Protein AF-A0A6L5FIA9-F1 (afdb_monomer_lite)

Structure (mmCIF, N/CA/C/O backbone):
data_AF-A0A6L5FIA9-F1
#
_entry.id   AF-A0A6L5FIA9-F1
#
loop_
_atom_site.group_PDB
_atom_site.id
_atom_site.type_symbol
_atom_site.label_atom_id
_atom_site.label_alt_id
_atom_site.label_comp_id
_atom_site.label_asym_id
_atom_site.label_entity_id
_atom_site.label_seq_id
_atom_site.pdbx_PDB_ins_code
_atom_site.Cartn_x
_atom_site.Cartn_y
_atom_site.Cartn_z
_atom_site.occupancy
_atom_site.B_iso_or_equiv
_atom_site.auth_seq_id
_atom_site.auth_comp_id
_atom_site.auth_asym_id
_atom_site.auth_atom_id
_atom_site.pdbx_PDB_model_num
ATOM 1 N N . MET A 1 1 ? 21.594 -3.790 -38.558 1.00 33.09 1 MET A N 1
ATOM 2 C CA . MET A 1 1 ? 22.477 -3.721 -37.375 1.00 33.09 1 MET A CA 1
ATOM 3 C C . MET A 1 1 ? 21.584 -3.641 -36.150 1.00 33.09 1 MET A C 1
ATOM 5 O O . MET A 1 1 ? 20.969 -2.608 -35.935 1.00 33.09 1 MET A O 1
ATOM 9 N N . SER A 1 2 ? 21.408 -4.756 -35.439 1.00 38.03 2 SER A N 1
ATOM 10 C CA . SER A 1 2 ? 20.497 -4.836 -34.294 1.00 38.03 2 SER A CA 1
ATOM 11 C C . SER A 1 2 ? 21.042 -4.017 -33.133 1.00 38.03 2 SER A C 1
ATOM 13 O O . SER A 1 2 ? 22.173 -4.237 -32.692 1.00 38.03 2 SER A O 1
ATOM 15 N N . ALA A 1 3 ? 20.237 -3.062 -32.670 1.00 48.25 3 ALA A N 1
ATOM 16 C CA . ALA A 1 3 ? 20.506 -2.280 -31.480 1.00 48.25 3 ALA A CA 1
ATOM 17 C C . ALA A 1 3 ? 20.793 -3.241 -30.322 1.00 48.25 3 ALA A C 1
ATOM 19 O O . ALA A 1 3 ? 19.957 -4.069 -29.959 1.00 48.25 3 ALA A O 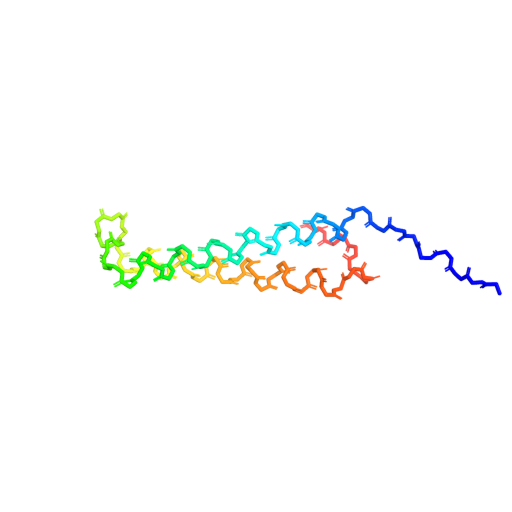1
ATOM 20 N N . ARG A 1 4 ? 22.004 -3.157 -29.766 1.00 50.53 4 ARG A N 1
ATOM 21 C CA . ARG A 1 4 ? 22.301 -3.762 -28.472 1.00 50.53 4 ARG A CA 1
ATOM 22 C C . ARG A 1 4 ? 21.383 -3.067 -27.475 1.00 50.53 4 ARG A C 1
ATOM 24 O O . ARG A 1 4 ? 21.684 -1.953 -27.055 1.00 50.53 4 ARG A O 1
ATOM 31 N N . VA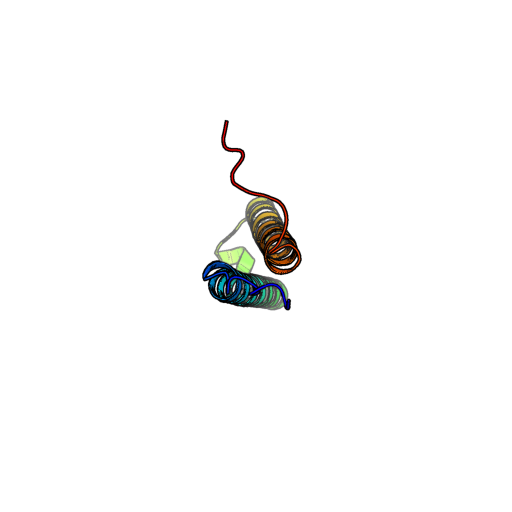L A 1 5 ? 20.259 -3.706 -27.148 1.00 55.09 5 VAL A N 1
ATOM 32 C CA . VAL A 1 5 ? 19.500 -3.431 -25.928 1.00 55.09 5 VAL A CA 1
ATOM 33 C C . VAL A 1 5 ? 20.535 -3.459 -24.815 1.00 55.09 5 VAL A C 1
ATOM 35 O O . VAL A 1 5 ? 21.093 -4.507 -24.487 1.00 55.09 5 VAL A O 1
ATOM 38 N N . LYS A 1 6 ? 20.908 -2.270 -24.343 1.00 50.94 6 LYS A N 1
ATOM 39 C CA . LYS A 1 6 ? 21.769 -2.114 -23.183 1.00 50.94 6 LYS A CA 1
ATOM 40 C C . LYS A 1 6 ? 20.972 -2.742 -22.053 1.00 50.94 6 LYS A C 1
ATOM 42 O O . LYS A 1 6 ? 19.965 -2.174 -21.653 1.00 50.94 6 LYS A O 1
ATOM 47 N N . SER A 1 7 ? 21.364 -3.936 -21.616 1.00 52.12 7 SER A N 1
ATOM 48 C CA . SER A 1 7 ? 20.785 -4.592 -20.448 1.00 52.12 7 SER A CA 1
ATOM 49 C C . SER A 1 7 ? 20.873 -3.618 -19.280 1.00 52.12 7 SER A C 1
ATOM 51 O O . SER A 1 7 ? 21.937 -3.475 -18.680 1.00 52.12 7 SER A O 1
ATOM 53 N N . GLN A 1 8 ? 19.797 -2.880 -19.011 1.00 57.28 8 GLN A N 1
ATOM 54 C CA . GLN A 1 8 ? 19.780 -1.937 -17.908 1.00 57.28 8 GLN A CA 1
ATOM 55 C C . GLN A 1 8 ? 19.810 -2.755 -16.618 1.00 57.28 8 GLN A C 1
ATOM 57 O O . GLN A 1 8 ? 18.854 -3.488 -16.343 1.00 57.28 8 GLN A O 1
ATOM 62 N N . PRO A 1 9 ? 20.857 -2.615 -15.787 1.00 57.94 9 PRO A N 1
ATOM 63 C CA . PRO A 1 9 ? 20.920 -3.281 -14.485 1.00 57.94 9 PRO A CA 1
ATOM 64 C C . PRO A 1 9 ? 19.766 -2.848 -13.559 1.00 57.94 9 PRO A C 1
ATOM 66 O O . PRO A 1 9 ? 19.471 -3.510 -12.568 1.00 57.94 9 PRO A O 1
ATOM 69 N N . TYR A 1 10 ? 19.072 -1.764 -13.912 1.00 63.75 10 TYR A N 1
ATOM 70 C CA . TYR A 1 10 ? 17.946 -1.194 -13.183 1.00 63.75 10 TYR A CA 1
ATOM 71 C C . TYR A 1 10 ? 16.625 -1.943 -13.387 1.00 63.75 10 TYR A C 1
ATOM 73 O O . TYR A 1 10 ? 15.767 -1.871 -12.514 1.00 63.75 10 TYR A O 1
ATOM 81 N N . GLY A 1 11 ? 16.454 -2.709 -14.472 1.00 69.75 11 GLY A N 1
ATOM 82 C CA . GLY A 1 11 ? 15.209 -3.451 -14.714 1.00 69.75 11 GLY A CA 1
ATOM 83 C C . GLY A 1 11 ? 14.985 -4.591 -13.714 1.00 69.75 11 GLY A C 1
ATOM 84 O O . GLY A 1 11 ? 13.862 -4.826 -13.269 1.00 69.75 11 GLY A O 1
ATOM 85 N N . ASP A 1 12 ? 16.060 -5.274 -13.310 1.00 77.31 12 ASP A N 1
ATOM 86 C CA . ASP A 1 12 ? 16.006 -6.336 -12.296 1.00 77.31 12 ASP A CA 1
ATOM 87 C C . ASP A 1 12 ? 15.749 -5.762 -10.892 1.00 77.31 12 ASP A C 1
ATOM 89 O O . ASP A 1 12 ? 14.942 -6.285 -10.122 1.00 77.31 12 ASP A O 1
ATOM 93 N N . VAL A 1 13 ? 16.370 -4.617 -10.591 1.00 79.94 13 VAL A N 1
ATOM 94 C CA . VAL A 1 13 ? 16.155 -3.869 -9.345 1.00 79.94 13 VAL A CA 1
ATOM 95 C C . VAL A 1 13 ? 14.719 -3.347 -9.267 1.00 79.94 13 VAL A C 1
ATOM 97 O O . VAL A 1 13 ? 14.059 -3.538 -8.249 1.00 79.94 13 VAL A O 1
ATOM 100 N N . ALA A 1 14 ? 14.189 -2.769 -10.345 1.00 78.88 14 ALA A N 1
ATOM 101 C CA . ALA A 1 14 ? 12.820 -2.262 -10.388 1.00 78.88 14 ALA A CA 1
ATOM 102 C C . ALA A 1 14 ? 11.780 -3.391 -10.242 1.00 78.88 14 ALA A C 1
ATOM 104 O O . ALA A 1 14 ? 10.784 -3.222 -9.539 1.00 78.88 14 ALA A O 1
ATOM 105 N N . LYS A 1 15 ? 12.036 -4.582 -10.808 1.00 80.00 15 LYS A N 1
ATOM 106 C CA . LYS A 1 15 ? 11.210 -5.780 -10.562 1.00 80.00 15 LYS A CA 1
ATOM 107 C C . LYS A 1 15 ? 11.232 -6.216 -9.097 1.00 80.00 15 LYS A C 1
ATOM 109 O O . LYS A 1 15 ? 10.177 -6.520 -8.550 1.00 80.00 15 LYS A O 1
ATOM 114 N N . LYS A 1 16 ? 12.402 -6.215 -8.450 1.00 85.06 16 LYS A N 1
ATOM 115 C CA . LYS A 1 16 ? 12.528 -6.534 -7.016 1.00 85.06 16 LYS A CA 1
ATOM 116 C C . LYS A 1 16 ? 11.778 -5.537 -6.134 1.00 85.06 16 LYS A C 1
ATOM 118 O O . LYS A 1 16 ? 11.108 -5.950 -5.193 1.00 85.06 16 LYS A O 1
ATOM 123 N N . TRP A 1 17 ? 11.849 -4.243 -6.448 1.00 86.12 17 TRP A N 1
ATOM 124 C CA . TRP A 1 17 ? 11.093 -3.218 -5.723 1.00 86.12 17 TRP A CA 1
ATOM 125 C C . TRP A 1 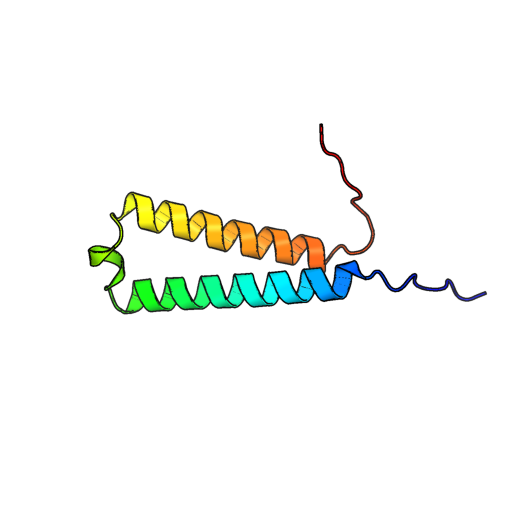17 ? 9.584 -3.334 -5.936 1.00 86.12 17 TRP A C 1
ATOM 127 O O . TRP A 1 17 ? 8.838 -3.176 -4.971 1.00 86.12 17 TRP A O 1
ATOM 137 N N . ARG A 1 18 ? 9.133 -3.678 -7.150 1.00 83.31 18 ARG A N 1
ATOM 138 C CA . ARG A 1 18 ? 7.721 -3.988 -7.419 1.00 83.31 18 ARG A CA 1
ATOM 139 C C . ARG A 1 18 ? 7.242 -5.160 -6.562 1.00 83.31 18 ARG A C 1
ATOM 141 O O . ARG A 1 18 ? 6.259 -5.014 -5.847 1.00 83.31 18 ARG A O 1
ATOM 148 N N . ASP A 1 19 ? 7.970 -6.274 -6.574 1.00 87.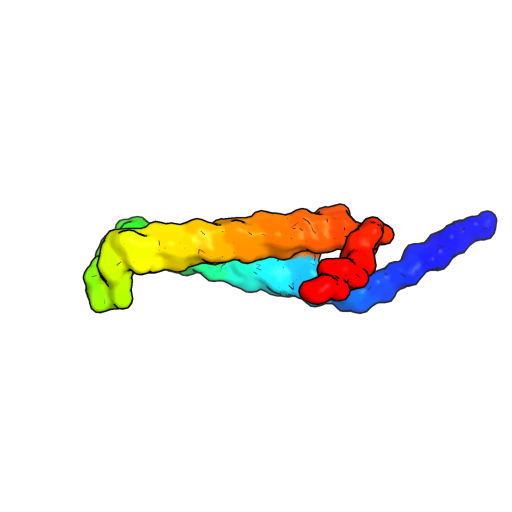50 19 ASP A N 1
ATOM 149 C CA . ASP A 1 19 ? 7.626 -7.469 -5.793 1.00 87.50 19 ASP A CA 1
ATOM 150 C C . ASP A 1 19 ? 7.587 -7.168 -4.281 1.00 87.50 19 ASP A C 1
ATOM 152 O O . ASP A 1 19 ? 6.662 -7.566 -3.571 1.00 87.50 19 ASP A O 1
ATOM 156 N N . LEU A 1 20 ? 8.533 -6.365 -3.780 1.00 89.12 20 LEU A N 1
ATOM 157 C CA . LEU A 1 20 ? 8.532 -5.906 -2.390 1.00 89.12 20 LEU A CA 1
ATOM 158 C C . LEU A 1 20 ? 7.322 -5.015 -2.065 1.00 89.12 20 LEU A C 1
ATOM 160 O O . LEU A 1 20 ? 6.718 -5.162 -1.000 1.00 89.12 20 LEU A O 1
ATOM 164 N N . ALA A 1 21 ? 6.968 -4.092 -2.959 1.00 88.12 21 ALA A N 1
ATOM 165 C CA . ALA A 1 21 ? 5.831 -3.199 -2.770 1.00 88.12 21 ALA A CA 1
ATOM 166 C C . ALA A 1 21 ? 4.498 -3.966 -2.795 1.00 88.12 21 ALA A C 1
ATOM 168 O O . ALA A 1 21 ? 3.640 -3.728 -1.946 1.00 88.12 21 ALA A O 1
ATOM 169 N N . GLU A 1 22 ? 4.358 -4.950 -3.685 1.00 86.88 22 GLU A N 1
ATOM 170 C CA . GLU A 1 22 ? 3.205 -5.855 -3.744 1.00 86.88 22 GLU A CA 1
ATOM 171 C C . GLU A 1 22 ? 3.068 -6.684 -2.461 1.00 86.88 22 GLU A C 1
ATOM 173 O O . GLU A 1 22 ? 1.987 -6.729 -1.866 1.00 86.88 22 GLU A O 1
ATOM 178 N N . ARG A 1 23 ? 4.167 -7.266 -1.959 1.00 90.94 23 ARG A N 1
ATOM 179 C CA . ARG A 1 23 ? 4.172 -7.970 -0.663 1.00 90.94 23 ARG A CA 1
ATOM 180 C C . ARG A 1 23 ? 3.767 -7.053 0.485 1.00 90.94 23 ARG A C 1
ATOM 182 O O . ARG A 1 23 ? 3.024 -7.468 1.373 1.00 90.94 23 ARG A O 1
ATOM 189 N N . ARG A 1 24 ? 4.231 -5.800 0.472 1.00 88.38 24 ARG A N 1
ATOM 190 C CA . ARG A 1 24 ? 3.878 -4.807 1.492 1.00 88.38 24 ARG A CA 1
ATOM 191 C C . ARG A 1 24 ? 2.387 -4.466 1.438 1.00 88.38 24 ARG A C 1
ATOM 193 O O . ARG A 1 24 ? 1.750 -4.457 2.487 1.00 88.38 24 ARG A O 1
ATOM 200 N N . CYS A 1 25 ? 1.817 -4.270 0.248 1.00 88.19 25 CYS A N 1
ATOM 201 C CA . CYS A 1 25 ? 0.370 -4.124 0.056 1.00 88.19 25 CYS A CA 1
ATOM 202 C C . CYS A 1 25 ? -0.397 -5.331 0.610 1.00 88.19 25 CYS A C 1
ATOM 204 O O . CYS A 1 25 ? -1.314 -5.156 1.409 1.00 88.19 25 CYS A O 1
ATOM 206 N N . ALA A 1 26 ? 0.001 -6.551 0.238 1.00 89.56 26 ALA A N 1
ATOM 207 C CA . ALA A 1 26 ? -0.650 -7.776 0.698 1.00 89.56 26 ALA A CA 1
ATOM 208 C C . ALA A 1 26 ? -0.633 -7.897 2.230 1.00 89.56 26 ALA A C 1
ATOM 210 O O . ALA A 1 26 ? -1.658 -8.208 2.836 1.00 89.56 26 ALA A O 1
ATOM 211 N N . HIS A 1 27 ? 0.495 -7.565 2.863 1.00 89.12 27 HIS A N 1
ATOM 212 C CA . HIS A 1 27 ? 0.613 -7.558 4.318 1.00 89.12 27 HIS A CA 1
ATOM 213 C C . HIS A 1 27 ? -0.319 -6.531 4.977 1.00 89.12 27 HIS A C 1
ATOM 215 O O . HIS A 1 27 ? -1.008 -6.858 5.940 1.00 89.12 27 HIS A O 1
ATOM 221 N N . PHE A 1 28 ? -0.402 -5.308 4.443 1.00 87.31 28 PHE A N 1
ATOM 222 C CA . PHE A 1 28 ? -1.325 -4.289 4.956 1.00 87.31 28 PHE A CA 1
ATOM 223 C C . PHE A 1 28 ? -2.796 -4.679 4.773 1.00 87.31 28 PHE A C 1
ATOM 225 O O . PHE A 1 28 ? -3.610 -4.421 5.659 1.00 87.31 28 PHE A O 1
ATOM 232 N N . VAL A 1 29 ? -3.141 -5.339 3.665 1.00 89.25 29 VAL A N 1
ATOM 233 C CA . VAL A 1 29 ? -4.492 -5.871 3.429 1.00 89.25 29 VAL A CA 1
ATOM 234 C C . VAL A 1 29 ? -4.826 -6.984 4.422 1.00 89.25 29 VAL A C 1
ATOM 236 O O . VAL A 1 29 ? -5.934 -7.015 4.954 1.00 89.25 29 VAL A O 1
ATOM 239 N N . GLU A 1 30 ? -3.888 -7.884 4.714 1.00 91.62 30 GLU A N 1
ATOM 240 C CA . GLU A 1 30 ? -4.074 -8.917 5.737 1.00 91.62 30 GLU A CA 1
ATOM 241 C C . GLU A 1 30 ? -4.223 -8.304 7.140 1.00 91.62 30 GLU A C 1
ATOM 243 O O . GLU A 1 30 ? -5.103 -8.698 7.915 1.00 91.62 30 GLU A O 1
ATOM 248 N N . LEU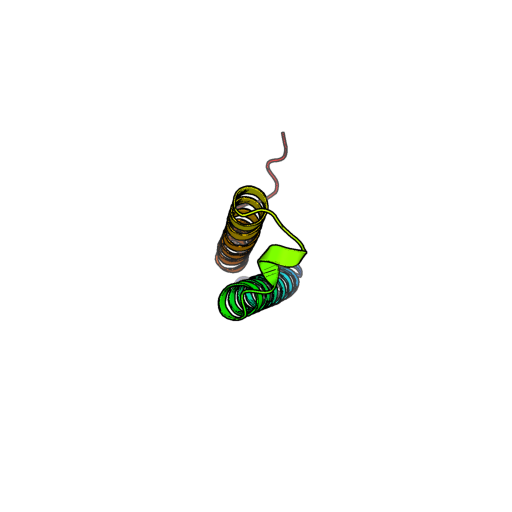 A 1 31 ? -3.425 -7.278 7.451 1.00 90.56 31 LEU A N 1
ATOM 249 C CA . LEU A 1 31 ? -3.527 -6.533 8.703 1.00 90.56 31 LEU A CA 1
ATOM 250 C C . LEU A 1 31 ? -4.898 -5.855 8.833 1.00 90.56 31 LEU A C 1
ATOM 252 O O . LEU A 1 31 ? -5.515 -5.945 9.894 1.00 90.56 31 LEU A O 1
ATOM 256 N N . TYR A 1 32 ? -5.402 -5.258 7.745 1.00 87.31 32 TYR A N 1
ATOM 257 C CA . TYR A 1 32 ? -6.741 -4.671 7.673 1.00 87.31 32 TYR A CA 1
ATOM 258 C C . TYR A 1 32 ? -7.835 -5.717 7.908 1.00 87.31 32 TYR A C 1
ATOM 260 O O . TYR A 1 32 ? -8.665 -5.552 8.800 1.00 87.31 32 TYR A O 1
ATOM 268 N N . ARG A 1 33 ? -7.793 -6.832 7.165 1.00 89.56 33 ARG A N 1
ATOM 269 C CA . ARG A 1 33 ? -8.768 -7.933 7.270 1.00 89.56 33 ARG A CA 1
ATOM 270 C C . ARG A 1 33 ? -8.798 -8.567 8.654 1.00 89.56 33 ARG A C 1
ATOM 272 O O . ARG A 1 33 ? -9.863 -8.949 9.121 1.00 89.56 33 ARG A O 1
ATOM 279 N N . SER A 1 34 ? -7.643 -8.689 9.305 1.00 91.19 34 SER A N 1
ATOM 280 C CA . SER A 1 34 ? -7.566 -9.248 10.656 1.00 91.19 34 SER A CA 1
ATOM 281 C C . SER A 1 34 ? -7.974 -8.263 11.754 1.00 91.19 34 SER A C 1
ATOM 283 O O . SER A 1 34 ? -8.041 -8.664 12.911 1.00 91.19 34 SER A O 1
ATOM 285 N N . GLY A 1 35 ? -8.198 -6.981 11.436 1.00 89.69 35 GLY A N 1
ATOM 286 C CA . GLY A 1 35 ? -8.553 -5.938 12.408 1.00 89.69 35 GLY A CA 1
ATOM 287 C C . GLY A 1 35 ? -7.435 -5.566 13.392 1.00 89.69 35 GLY A C 1
ATOM 288 O O . GLY A 1 35 ? -7.556 -4.584 14.121 1.00 89.69 35 GLY A O 1
ATOM 289 N N . ARG A 1 36 ? -6.314 -6.301 13.385 1.00 90.00 36 ARG A N 1
ATOM 290 C CA . ARG A 1 36 ? -5.185 -6.125 14.313 1.00 90.00 36 ARG A CA 1
ATOM 291 C C . ARG A 1 36 ? -4.439 -4.807 14.131 1.00 90.00 36 ARG A C 1
ATOM 293 O O . ARG A 1 36 ? -3.701 -4.405 15.024 1.00 90.00 36 ARG A O 1
ATOM 300 N N . TRP A 1 37 ? -4.640 -4.125 13.007 1.00 90.00 37 TRP A N 1
ATOM 301 C CA . TRP A 1 37 ? -4.058 -2.811 12.742 1.00 90.00 37 TRP A CA 1
ATOM 302 C C . TRP A 1 37 ? -4.433 -1.761 13.801 1.00 90.00 37 TRP A C 1
ATOM 304 O O . TRP A 1 37 ? -3.619 -0.891 14.094 1.00 90.00 37 TRP A O 1
ATOM 314 N N . THR A 1 38 ? -5.606 -1.898 14.427 1.00 89.44 38 THR A N 1
ATOM 315 C CA . THR A 1 38 ? -6.118 -1.000 15.480 1.00 89.44 38 THR A CA 1
ATOM 316 C C . THR A 1 38 ? -5.271 -0.975 16.754 1.00 89.44 38 THR A C 1
ATOM 318 O O . THR A 1 38 ? -5.302 0.005 17.492 1.00 89.44 38 THR A O 1
AT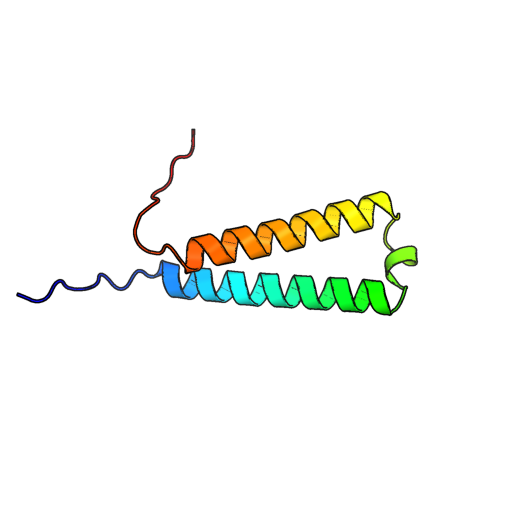OM 321 N N . HIS A 1 39 ? -4.472 -2.016 17.011 1.00 88.94 39 HIS A N 1
ATOM 322 C CA . HIS A 1 39 ? -3.554 -2.049 18.156 1.00 88.94 39 HIS A CA 1
ATOM 323 C C . HIS A 1 39 ? -2.254 -1.275 17.914 1.00 88.94 39 HIS A C 1
ATOM 325 O O . HIS A 1 39 ? -1.558 -0.937 18.869 1.00 88.94 39 HIS A O 1
ATOM 331 N N . TYR A 1 40 ? -1.911 -1.020 16.649 1.00 86.31 40 TYR A N 1
ATOM 332 C CA . TYR A 1 40 ? -0.633 -0.423 16.253 1.00 86.31 40 TYR A CA 1
ATOM 333 C C . TYR A 1 40 ? -0.793 0.971 15.643 1.00 86.31 40 TYR A C 1
ATOM 335 O O . TYR A 1 40 ? 0.141 1.770 15.683 1.00 86.31 40 TYR A O 1
ATOM 343 N N . TYR A 1 41 ? -1.962 1.264 15.073 1.00 87.88 41 TYR A N 1
ATOM 344 C CA . TYR A 1 41 ? -2.235 2.488 14.335 1.00 87.88 41 TYR A CA 1
ATOM 345 C C . TYR A 1 41 ? -3.621 3.031 14.678 1.00 87.88 41 TYR A C 1
ATOM 347 O O . TYR A 1 41 ? -4.571 2.274 14.872 1.00 87.88 41 TYR A O 1
ATOM 355 N N . THR A 1 42 ? -3.745 4.358 14.678 1.00 90.56 42 THR A N 1
ATOM 356 C CA . THR A 1 42 ? -5.052 5.012 14.562 1.00 90.56 42 THR A CA 1
ATOM 357 C C . THR A 1 42 ? -5.559 4.893 13.125 1.00 90.56 42 THR A C 1
ATOM 359 O O . THR A 1 42 ? -4.778 4.645 12.204 1.00 90.56 42 THR A O 1
ATOM 362 N N . GLU A 1 43 ? -6.861 5.077 12.917 1.00 88.00 43 GLU A N 1
ATOM 363 C CA . GLU A 1 43 ? -7.477 4.995 11.585 1.00 88.00 43 GLU A CA 1
ATOM 364 C C . GLU A 1 43 ? -6.804 5.928 10.573 1.00 88.00 43 GLU A C 1
ATOM 366 O O . GLU A 1 43 ? -6.400 5.486 9.499 1.00 88.00 43 GLU A O 1
ATOM 371 N N . GLU A 1 44 ? -6.571 7.184 10.950 1.00 91.25 44 GLU A N 1
ATOM 372 C CA . GLU A 1 44 ? -5.902 8.169 10.096 1.00 91.25 44 GLU A CA 1
ATOM 373 C C . GLU A 1 44 ? -4.475 7.743 9.728 1.00 91.25 44 GLU A C 1
ATOM 375 O O . GLU A 1 44 ? -4.084 7.802 8.561 1.00 91.25 44 GLU A O 1
ATOM 380 N N . GLN A 1 45 ? -3.710 7.244 10.704 1.00 91.12 45 GLN A N 1
ATOM 381 C CA . GLN A 1 45 ? -2.338 6.781 10.486 1.00 91.12 45 GLN A CA 1
ATOM 382 C C . GLN A 1 45 ? -2.303 5.536 9.603 1.00 91.12 45 GLN A C 1
ATOM 384 O O . GLN A 1 45 ? -1.426 5.396 8.748 1.00 91.12 45 GLN A O 1
ATOM 389 N N . PHE A 1 46 ? -3.266 4.636 9.786 1.00 89.38 46 PHE A N 1
ATOM 390 C CA . PHE A 1 46 ? -3.385 3.430 8.988 1.00 89.38 46 PHE A CA 1
ATOM 391 C C . PHE A 1 46 ? -3.742 3.754 7.534 1.00 89.38 46 PHE A C 1
ATOM 393 O O . PHE A 1 46 ? -3.097 3.244 6.617 1.00 89.38 46 PHE A O 1
ATOM 400 N N . LEU A 1 47 ? -4.702 4.656 7.314 1.00 89.88 47 LEU A N 1
ATOM 401 C CA . LEU A 1 47 ? -5.087 5.121 5.982 1.00 89.88 47 LEU A CA 1
ATOM 402 C C . LEU A 1 47 ? -3.949 5.877 5.288 1.00 89.88 47 LEU A C 1
ATOM 404 O O . LEU A 1 47 ? -3.685 5.626 4.111 1.00 89.88 47 LEU A O 1
ATOM 408 N N . ALA A 1 48 ? -3.240 6.757 6.000 1.00 91.88 48 ALA A N 1
ATOM 409 C CA . ALA A 1 48 ? -2.075 7.459 5.464 1.00 91.88 48 ALA A CA 1
ATOM 410 C C . ALA A 1 48 ? -0.992 6.466 5.020 1.00 91.88 48 ALA A C 1
ATOM 412 O O . ALA A 1 48 ? -0.535 6.506 3.877 1.00 91.88 48 ALA A O 1
ATOM 413 N N . ARG A 1 49 ? -0.660 5.500 5.882 1.00 89.38 49 ARG A N 1
ATOM 414 C CA . ARG A 1 49 ? 0.323 4.457 5.583 1.00 89.38 49 ARG A CA 1
ATOM 415 C C . ARG A 1 49 ? -0.116 3.576 4.412 1.00 89.38 49 ARG A C 1
ATOM 417 O O . ARG A 1 49 ? 0.705 3.245 3.563 1.00 89.38 49 ARG A O 1
ATOM 424 N N . MET A 1 50 ? -1.396 3.215 4.333 1.00 87.94 50 MET A N 1
ATOM 425 C CA . MET A 1 50 ? -1.936 2.422 3.227 1.00 87.94 50 MET A CA 1
ATOM 426 C C . MET A 1 50 ? -1.829 3.174 1.897 1.00 87.94 50 MET A C 1
ATOM 428 O O . MET A 1 50 ? -1.382 2.595 0.908 1.00 87.94 50 MET A O 1
ATOM 432 N N . ARG A 1 51 ? -2.158 4.472 1.878 1.00 90.25 51 ARG A N 1
ATOM 433 C CA . ARG A 1 51 ? -2.001 5.328 0.692 1.00 90.25 51 ARG A CA 1
ATOM 434 C C . ARG A 1 51 ? -0.548 5.408 0.238 1.00 90.25 51 ARG A C 1
ATOM 436 O O . ARG A 1 51 ? -0.296 5.276 -0.953 1.00 90.25 51 ARG A O 1
ATOM 443 N N . GLU A 1 52 ? 0.399 5.569 1.158 1.00 90.44 52 GLU A N 1
ATOM 444 C CA . GLU A 1 52 ? 1.828 5.584 0.820 1.00 90.44 52 GLU A CA 1
ATOM 445 C C . GLU A 1 52 ? 2.303 4.256 0.228 1.00 90.44 52 GLU A C 1
ATOM 447 O O . GLU A 1 52 ? 3.060 4.248 -0.739 1.00 90.44 52 GLU A O 1
ATOM 452 N N . VAL A 1 53 ? 1.867 3.126 0.793 1.00 89.12 53 VAL A N 1
ATOM 453 C CA . VAL A 1 53 ? 2.259 1.799 0.298 1.00 89.12 53 VAL A CA 1
ATOM 454 C C . VAL A 1 53 ? 1.689 1.555 -1.102 1.00 89.12 53 VAL A C 1
ATOM 456 O O . VAL A 1 53 ? 2.421 1.086 -1.972 1.00 89.12 53 VAL A O 1
ATOM 459 N N . ILE A 1 54 ? 0.432 1.939 -1.345 1.00 87.25 54 ILE A N 1
ATOM 460 C CA . ILE A 1 54 ? -0.194 1.868 -2.674 1.00 87.25 54 ILE A CA 1
ATOM 461 C C . ILE A 1 54 ? 0.529 2.791 -3.661 1.00 87.25 54 ILE A C 1
ATOM 463 O O . ILE A 1 54 ? 0.880 2.357 -4.753 1.00 87.25 54 ILE A O 1
ATOM 467 N N . HIS A 1 55 ? 0.809 4.037 -3.270 1.00 88.56 55 HIS A N 1
ATOM 468 C CA . HIS A 1 55 ? 1.509 5.002 -4.118 1.00 88.56 55 HIS A CA 1
ATOM 469 C C . HIS A 1 55 ? 2.922 4.529 -4.478 1.00 88.56 55 HIS A C 1
ATOM 471 O O . HIS A 1 55 ? 3.349 4.649 -5.624 1.00 88.56 55 HIS A O 1
ATOM 477 N N . ALA A 1 56 ? 3.650 3.955 -3.518 1.00 85.12 56 ALA A N 1
ATOM 478 C CA . ALA A 1 56 ? 4.961 3.373 -3.768 1.00 85.12 56 ALA A CA 1
ATOM 479 C C . ALA A 1 56 ? 4.871 2.191 -4.744 1.00 85.12 56 ALA A C 1
ATOM 481 O O . ALA A 1 56 ? 5.679 2.108 -5.666 1.00 85.12 56 ALA A O 1
ATOM 482 N N . ALA A 1 57 ? 3.888 1.299 -4.575 1.00 85.25 57 ALA A N 1
ATOM 483 C CA . ALA A 1 57 ? 3.672 0.184 -5.496 1.00 85.25 57 ALA A CA 1
ATOM 484 C C . ALA A 1 57 ? 3.366 0.667 -6.919 1.00 85.25 57 ALA A C 1
ATOM 486 O O . ALA A 1 57 ? 3.946 0.148 -7.870 1.00 85.25 57 ALA A O 1
ATOM 487 N N . ASP A 1 58 ? 2.525 1.692 -7.055 1.00 85.94 58 ASP A N 1
ATOM 488 C CA . ASP A 1 58 ? 2.195 2.299 -8.343 1.00 85.94 58 ASP A CA 1
ATOM 489 C C . ASP A 1 58 ? 3.419 2.967 -8.991 1.00 85.94 58 ASP A C 1
ATOM 491 O O . ASP A 1 58 ? 3.744 2.684 -10.142 1.00 85.94 58 ASP A O 1
ATOM 495 N N . THR A 1 59 ? 4.194 3.734 -8.218 1.00 85.25 59 THR A N 1
ATOM 496 C CA . THR A 1 59 ? 5.433 4.376 -8.690 1.00 85.25 59 THR A CA 1
ATOM 497 C C . THR A 1 59 ? 6.436 3.339 -9.203 1.00 85.25 59 THR A C 1
ATOM 499 O O . THR A 1 59 ? 6.958 3.459 -10.310 1.00 85.25 59 THR A O 1
ATOM 502 N N . TRP A 1 60 ? 6.676 2.262 -8.448 1.00 81.38 60 TRP A N 1
ATOM 503 C CA . TRP A 1 60 ? 7.558 1.183 -8.902 1.00 81.38 60 TRP A CA 1
ATOM 504 C C . TRP A 1 60 ? 6.971 0.406 -10.081 1.00 81.38 60 TRP A C 1
ATOM 506 O O . TRP A 1 60 ? 7.720 -0.071 -10.936 1.00 81.38 60 TRP A O 1
ATOM 516 N N . ALA A 1 61 ? 5.644 0.289 -10.174 1.00 81.38 61 ALA A N 1
ATOM 517 C CA . ALA A 1 61 ? 4.989 -0.313 -11.323 1.00 81.38 61 ALA A CA 1
ATOM 518 C C . ALA A 1 61 ? 5.195 0.510 -12.599 1.00 81.38 61 ALA A C 1
ATOM 520 O O . ALA A 1 61 ? 5.479 -0.106 -13.630 1.00 81.38 61 ALA A O 1
ATOM 521 N N . GLN A 1 62 ? 5.131 1.842 -12.513 1.00 81.69 62 GLN A N 1
ATOM 522 C CA . GLN A 1 62 ? 5.440 2.768 -13.605 1.00 81.69 62 GLN A CA 1
ATOM 523 C C . GLN A 1 62 ? 6.920 2.693 -14.002 1.00 81.69 62 GLN A C 1
ATOM 525 O O . GLN A 1 62 ? 7.219 2.408 -15.157 1.00 81.69 62 GLN A O 1
ATOM 530 N N . ILE A 1 63 ? 7.850 2.785 -13.045 1.00 79.62 63 ILE A N 1
ATOM 531 C CA . ILE A 1 63 ? 9.301 2.707 -13.314 1.00 79.62 63 ILE A CA 1
ATOM 532 C C . ILE A 1 63 ? 9.690 1.368 -13.958 1.00 79.62 63 ILE A C 1
ATOM 534 O O . ILE A 1 63 ? 10.483 1.313 -14.891 1.00 79.62 63 ILE A O 1
ATOM 538 N N . ALA A 1 64 ? 9.120 0.252 -13.499 1.00 73.06 64 ALA A N 1
ATOM 539 C CA . ALA A 1 64 ? 9.386 -1.049 -14.110 1.00 73.06 64 ALA A CA 1
ATOM 540 C C . ALA A 1 64 ? 8.576 -1.305 -15.404 1.00 73.06 64 ALA A C 1
ATOM 542 O O . ALA A 1 64 ? 8.708 -2.386 -15.982 1.00 73.06 64 ALA A O 1
ATOM 543 N N . ARG A 1 65 ? 7.695 -0.385 -15.832 1.00 68.50 65 ARG A N 1
ATOM 544 C CA . ARG A 1 65 ? 7.049 -0.368 -17.163 1.00 68.50 65 ARG A CA 1
ATOM 545 C C . ARG A 1 65 ? 7.793 0.546 -18.140 1.00 68.50 65 ARG A C 1
ATOM 547 O O . ARG A 1 65 ? 7.858 0.198 -19.313 1.00 68.50 65 ARG A O 1
ATOM 554 N N . GLU A 1 66 ? 8.390 1.628 -17.648 1.00 60.59 66 GLU A N 1
ATOM 555 C CA . GLU A 1 66 ? 9.282 2.534 -18.378 1.00 60.59 66 GLU A CA 1
ATOM 556 C C . GLU A 1 66 ? 10.749 2.308 -17.981 1.00 60.59 66 GLU A C 1
ATOM 558 O O . GLU A 1 66 ? 11.337 3.112 -17.260 1.00 60.59 66 GLU A O 1
ATOM 563 N N . PRO A 1 67 ? 11.413 1.240 -18.450 1.00 56.31 67 PRO A N 1
ATOM 564 C CA . PRO A 1 67 ? 12.864 1.235 -18.405 1.00 56.31 67 PRO A CA 1
ATOM 565 C C . PRO A 1 67 ? 13.487 2.234 -19.406 1.00 56.31 67 PRO A C 1
ATOM 567 O O . PRO A 1 67 ? 14.682 2.481 -19.295 1.00 56.31 67 PRO A O 1
ATOM 570 N N . ASP A 1 68 ? 12.741 2.839 -20.344 1.00 55.06 68 ASP A N 1
ATOM 571 C CA . ASP A 1 68 ? 13.370 3.508 -21.499 1.00 55.06 68 ASP A CA 1
ATOM 572 C C . ASP A 1 68 ? 13.502 5.047 -21.458 1.00 55.06 68 ASP A C 1
ATOM 574 O O . ASP A 1 68 ? 14.402 5.537 -22.129 1.00 55.06 68 ASP A O 1
ATOM 578 N N . GLU A 1 69 ? 12.728 5.836 -20.687 1.00 52.22 69 GLU A N 1
ATOM 579 C CA . GLU A 1 69 ? 12.659 7.294 -20.993 1.00 52.22 69 GLU A CA 1
ATOM 580 C C . GLU A 1 69 ? 12.967 8.321 -19.883 1.00 52.22 69 GLU A C 1
ATOM 582 O O . GLU A 1 69 ? 13.288 9.456 -20.225 1.00 52.22 69 GLU A O 1
ATOM 587 N N . HIS A 1 70 ? 12.991 8.003 -18.584 1.00 49.69 70 HIS A N 1
ATOM 588 C CA . HIS A 1 70 ? 13.126 9.065 -17.564 1.00 49.69 70 HIS A CA 1
ATOM 589 C C . HIS A 1 70 ? 14.357 8.907 -16.666 1.00 49.69 70 HIS A C 1
ATOM 591 O O . HIS A 1 70 ? 14.326 8.359 -15.564 1.00 49.69 70 HIS A O 1
ATOM 597 N N . GLY A 1 71 ? 15.474 9.434 -17.176 1.00 46.28 71 GLY A N 1
ATOM 598 C CA . GLY A 1 71 ? 16.630 9.802 -16.371 1.00 46.28 71 GLY A CA 1
ATOM 599 C C . GLY A 1 71 ? 16.263 10.846 -15.313 1.00 46.28 71 GLY A C 1
ATOM 600 O O . GLY A 1 71 ? 15.437 11.722 -15.539 1.00 46.28 71 GLY A O 1
ATOM 601 N N . ILE A 1 72 ? 16.906 10.704 -14.156 1.00 49.81 72 ILE A N 1
ATOM 602 C CA . ILE A 1 72 ? 16.973 11.635 -13.026 1.00 49.81 72 ILE A CA 1
ATOM 603 C C . ILE A 1 72 ? 16.732 13.098 -13.446 1.00 49.81 72 ILE A C 1
ATOM 605 O O . ILE A 1 72 ? 17.610 13.727 -14.031 1.00 49.81 72 ILE A O 1
ATOM 609 N N . ALA A 1 73 ? 15.582 13.650 -13.068 1.00 38.12 73 ALA A N 1
ATOM 610 C CA . ALA A 1 73 ? 15.412 15.083 -12.861 1.00 38.12 73 ALA A CA 1
ATOM 611 C C . ALA A 1 73 ? 15.162 15.287 -11.363 1.00 38.12 73 ALA A C 1
ATOM 613 O O . ALA A 1 73 ? 14.029 15.346 -10.894 1.00 38.12 73 ALA A O 1
ATOM 614 N N . ALA A 1 74 ? 16.261 15.263 -10.611 1.00 37.84 74 ALA A N 1
ATOM 615 C CA . ALA A 1 74 ? 16.330 15.900 -9.310 1.00 37.84 74 ALA A CA 1
ATOM 616 C C . ALA A 1 74 ? 16.584 17.391 -9.564 1.00 37.84 74 ALA A C 1
ATOM 618 O O . ALA A 1 74 ? 17.542 17.722 -10.266 1.00 37.84 74 ALA A O 1
ATOM 619 N N . GLU A 1 75 ? 15.732 18.246 -9.009 1.00 33.44 75 GLU A N 1
ATOM 620 C CA . GLU A 1 75 ? 16.026 19.659 -8.751 1.00 33.44 75 GLU A CA 1
ATOM 621 C C . GLU A 1 75 ? 16.058 19.867 -7.234 1.00 33.44 75 GLU A C 1
ATOM 623 O O . GLU A 1 75 ? 15.203 19.257 -6.544 1.00 33.44 75 GLU A O 1
#

Sequence (75 aa):
MSARVKSQPYGDVAKKWRDLAERRCAHFVELYRSGRWTHYYTEEQFLARMREVIHAADTWAQIAREPDEHGIAAE

Radius of gyration: 16.89 Å; chains: 1; bounding box: 31×29×56 Å

Foldseek 3Di:
DDPPPPPPPVLVVLVVQLVVLVVVLVVLVVCVVVVVVVVVDDPVRSVVVNVVSVVSNVVSVVCNVPPDDDDDPDD

Secondary structure (DSSP, 8-state):
--------HHHHHHHHHHHHHHHHHHHHHHHHHTSGGGGT--HHHHHHHHHHHHHHHHHHHHHTT-SSS------

pLDDT: mean 76.48, std 17.56, range [33.09, 91.88]